Protein AF-A0A8S0FJM1-F1 (afdb_monomer_lite)

Secondary structure (DSSP, 8-state):
-B--TTSSHHHHHHHHTT-SSS-EEEEEEEE-TTS-EEEEEEEHHHHHTT---EEEETTTHHHHHHHHHHTTT-SS-EEEEETTTTTHHHHHHHHHHHHHH-TT-EEEE-B---HHHHHHHHHTT----BTTTS-HHHHHHHHHH-------------

Foldseek 3Di:
DAEDPPLCLVVLLVVVLPDPPAWEKEWEWDADPVRFIKTFIDGSVCVVVVHDTDIGGLVCVQVVVLVSCVVPVGLEYEYEYHACVVCVVSVVVSVVSNCVSRVNYHYHYYHYDDPVSVVVCVVVVHDDDYSVPDPSVRVCCCSVVVDDPPDPPPPDDD

pLDDT: mean 75.29, std 13.44, range [35.81, 89.94]

InterPro domains:
  IPR027417 P-loop containing nucleoside triphosphate hydrolase [SSF52540] (1-138)
  IPR049945 ORC1/DEAH AAA+ ATPase domain [PF13401] (3-114)
  IPR052026 ExeA/AAA ATPase DNA-binding & secretion [PTHR35894] (2-144)

Structure (mmCIF, N/CA/C/O backbone):
data_AF-A0A8S0FJM1-F1
#
_entry.id   AF-A0A8S0FJM1-F1
#
loop_
_atom_site.group_PDB
_atom_site.id
_atom_site.type_symbol
_atom_site.label_atom_id
_atom_site.label_alt_id
_atom_site.label_comp_id
_atom_site.label_asym_id
_atom_site.label_entity_id
_atom_site.label_seq_id
_atom_site.pdbx_PDB_ins_code
_atom_site.Cartn_x
_atom_site.Cartn_y
_atom_site.Cartn_z
_atom_site.occupancy
_atom_site.B_iso_or_equiv
_atom_site.auth_seq_id
_atom_site.auth_comp_id
_atom_site.auth_asym_id
_atom_site.auth_atom_id
_atom_site.pdbx_PDB_model_num
ATOM 1 N N . MET A 1 1 ? -4.870 8.922 0.012 1.00 74.75 1 MET A N 1
ATOM 2 C CA . MET A 1 1 ? -4.194 10.169 0.425 1.00 74.75 1 MET A CA 1
ATOM 3 C C . MET A 1 1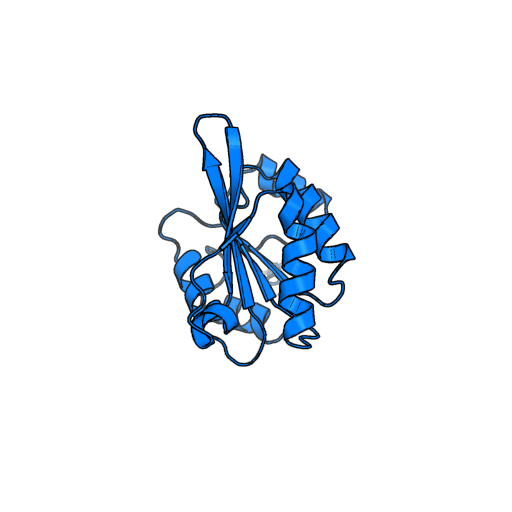 ? -3.324 10.720 -0.704 1.00 74.75 1 MET A C 1
ATOM 5 O O . MET A 1 1 ? -2.324 10.118 -1.090 1.00 74.75 1 MET A O 1
ATOM 9 N N . LEU A 1 2 ? -3.707 11.875 -1.242 1.00 77.75 2 LEU A N 1
ATOM 10 C CA . LEU A 1 2 ? -2.984 12.599 -2.287 1.00 77.75 2 LEU A CA 1
ATOM 11 C C . LEU A 1 2 ? -2.452 13.916 -1.737 1.00 77.75 2 LEU A C 1
ATOM 13 O O . LEU A 1 2 ? -3.097 14.552 -0.911 1.00 77.75 2 LEU A O 1
ATOM 17 N N . GLY A 1 3 ? -1.283 14.338 -2.201 1.00 74.00 3 GLY A N 1
ATOM 18 C CA . GLY A 1 3 ? -0.727 15.635 -1.830 1.00 74.00 3 GLY A CA 1
ATOM 19 C C . GLY A 1 3 ? 0.592 15.915 -2.528 1.00 74.00 3 GLY A C 1
ATOM 20 O O . GLY A 1 3 ? 1.272 14.993 -2.993 1.00 74.00 3 GLY A O 1
ATOM 21 N N . GLU A 1 4 ? 0.978 17.181 -2.573 1.00 74.38 4 GLU A N 1
ATOM 22 C CA . GLU A 1 4 ? 2.223 17.620 -3.206 1.00 74.38 4 GLU A CA 1
ATOM 23 C C . GLU A 1 4 ? 3.476 17.142 -2.455 1.00 74.38 4 GLU A C 1
ATOM 25 O O . GLU A 1 4 ? 3.411 16.595 -1.348 1.00 74.38 4 GLU A O 1
ATOM 30 N N . ALA A 1 5 ? 4.648 17.295 -3.073 1.00 68.00 5 ALA A N 1
ATOM 31 C CA . ALA A 1 5 ? 5.909 17.045 -2.383 1.00 68.00 5 ALA A CA 1
ATOM 32 C C . ALA A 1 5 ? 6.025 17.970 -1.157 1.00 68.00 5 ALA A C 1
ATOM 34 O O . ALA A 1 5 ? 5.638 19.129 -1.214 1.00 68.00 5 ALA A O 1
ATOM 35 N N . GLY A 1 6 ? 6.512 17.444 -0.030 1.00 66.94 6 GLY A N 1
ATOM 36 C CA . GLY A 1 6 ? 6.605 18.210 1.219 1.00 66.94 6 GLY A CA 1
ATOM 37 C C . GLY A 1 6 ? 5.304 18.323 2.025 1.00 66.94 6 GLY A C 1
ATOM 38 O O . GLY A 1 6 ? 5.336 18.841 3.133 1.00 66.94 6 GLY A O 1
ATOM 39 N N . SER A 1 7 ? 4.178 17.765 1.562 1.00 68.06 7 SER A N 1
ATOM 40 C CA . SER A 1 7 ? 2.878 17.889 2.251 1.00 68.06 7 SER A CA 1
ATOM 41 C C . SER A 1 7 ? 2.701 17.022 3.516 1.00 68.06 7 SER A C 1
ATOM 43 O O . SER A 1 7 ? 1.576 16.769 3.935 1.00 68.06 7 SER A O 1
ATOM 45 N N . GLY A 1 8 ? 3.778 16.471 4.083 1.00 72.31 8 GLY A N 1
ATOM 46 C CA . GLY A 1 8 ? 3.726 15.681 5.324 1.00 72.31 8 GLY A CA 1
ATOM 47 C C . GLY A 1 8 ? 3.191 14.242 5.220 1.00 72.31 8 GLY A C 1
ATOM 48 O O . GLY A 1 8 ? 3.224 13.530 6.216 1.00 72.31 8 GLY A O 1
ATOM 49 N N . LYS A 1 9 ? 2.774 13.753 4.039 1.00 78.94 9 LYS A N 1
ATOM 50 C CA . LYS A 1 9 ? 2.224 12.383 3.851 1.00 78.94 9 LYS A CA 1
ATOM 51 C C . LYS A 1 9 ? 3.105 11.266 4.426 1.00 78.94 9 LYS A C 1
ATOM 53 O O . LYS A 1 9 ? 2.623 10.418 5.165 1.00 78.94 9 LYS A O 1
ATOM 58 N N . THR A 1 10 ? 4.398 11.297 4.110 1.00 73.25 10 THR A N 1
ATOM 59 C CA . THR A 1 10 ? 5.373 10.313 4.606 1.00 73.25 10 THR A CA 1
ATOM 60 C C . THR A 1 10 ? 5.577 10.436 6.116 1.00 73.25 10 THR A C 1
ATOM 62 O O . THR A 1 10 ? 5.733 9.430 6.797 1.00 73.25 10 THR A O 1
ATOM 65 N N . ARG A 1 11 ? 5.514 11.656 6.671 1.00 78.19 11 ARG A N 1
ATOM 66 C CA . ARG A 1 11 ? 5.586 11.867 8.123 1.00 78.19 11 ARG A CA 1
ATOM 67 C C . ARG A 1 11 ? 4.390 11.223 8.824 1.00 78.19 11 ARG A C 1
ATOM 69 O O . ARG A 1 11 ? 4.592 10.539 9.819 1.00 78.19 11 ARG A O 1
ATOM 76 N N . LEU A 1 12 ? 3.178 11.376 8.286 1.00 78.19 12 LEU A N 1
ATOM 77 C CA . LEU A 1 12 ? 1.998 10.696 8.823 1.00 78.19 12 LEU A CA 1
ATOM 78 C C . LEU A 1 12 ? 2.142 9.170 8.741 1.00 78.19 12 LEU A C 1
ATOM 80 O O . LEU A 1 12 ? 1.888 8.494 9.732 1.00 78.19 12 LEU A O 1
ATOM 84 N N . ALA A 1 13 ? 2.596 8.628 7.606 1.00 77.00 13 ALA A N 1
ATOM 85 C CA . ALA A 1 13 ? 2.842 7.190 7.469 1.00 77.00 13 ALA A CA 1
ATOM 86 C C . ALA A 1 13 ? 3.826 6.676 8.532 1.00 77.00 13 ALA A C 1
ATOM 88 O O . ALA A 1 13 ? 3.552 5.690 9.207 1.00 77.00 13 ALA A O 1
ATOM 89 N N . GLN A 1 14 ? 4.920 7.406 8.767 1.00 78.81 14 GLN A N 1
ATOM 90 C CA . GLN A 1 14 ? 5.890 7.096 9.821 1.00 78.81 14 GLN A CA 1
ATOM 91 C C . GLN A 1 14 ? 5.304 7.188 11.235 1.00 78.81 14 GLN A C 1
ATOM 93 O O . GLN A 1 14 ? 5.737 6.450 12.117 1.00 78.81 14 GLN A O 1
ATOM 98 N N . GLN A 1 15 ? 4.361 8.099 11.486 1.00 78.62 15 GLN A N 1
ATOM 99 C CA . GLN A 1 15 ? 3.668 8.168 12.773 1.00 78.62 15 GLN A CA 1
ATOM 100 C C . GLN A 1 15 ? 2.724 6.979 12.962 1.00 78.62 15 GLN A C 1
ATOM 102 O O . GLN A 1 15 ? 2.721 6.386 14.037 1.00 78.62 15 GLN A O 1
ATOM 107 N N . LEU A 1 16 ? 1.968 6.611 11.924 1.00 80.62 16 LEU A N 1
ATOM 108 C CA . LEU A 1 16 ? 1.094 5.436 11.935 1.00 80.62 16 LEU A CA 1
ATOM 109 C C . LEU A 1 16 ? 1.901 4.145 12.115 1.00 80.62 16 LEU A C 1
ATOM 111 O O . LEU A 1 16 ? 1.478 3.280 12.863 1.00 80.62 16 LEU A O 1
ATOM 115 N N . GLN A 1 17 ? 3.095 4.049 11.524 1.00 77.44 17 GLN A N 1
ATOM 116 C CA . GLN A 1 17 ? 4.011 2.912 11.696 1.00 77.44 17 GLN A CA 1
ATOM 117 C C . GLN A 1 17 ? 4.502 2.732 13.145 1.00 77.44 17 GLN A C 1
ATOM 119 O O . GLN A 1 17 ? 4.984 1.665 13.506 1.00 77.44 17 GLN A O 1
ATOM 124 N N . LYS A 1 18 ? 4.431 3.780 13.973 1.00 77.00 18 LYS A N 1
ATOM 125 C CA . LYS A 1 18 ? 4.798 3.731 15.398 1.00 77.00 18 LYS A CA 1
ATOM 126 C C . LYS A 1 18 ? 3.600 3.470 16.309 1.00 77.00 18 LYS A C 1
ATOM 128 O O . LYS A 1 18 ? 3.778 3.406 17.526 1.00 77.00 18 LYS A O 1
ATOM 133 N N . ASP A 1 19 ? 2.399 3.388 15.747 1.00 70.62 19 ASP A N 1
ATOM 134 C CA . ASP A 1 19 ? 1.200 3.057 16.498 1.00 70.62 19 ASP A CA 1
ATOM 135 C C . ASP A 1 19 ? 1.246 1.582 16.913 1.00 70.62 19 ASP A C 1
ATOM 137 O O . ASP A 1 19 ? 1.422 0.704 16.078 1.00 70.62 19 ASP A O 1
ATOM 141 N N . LYS A 1 20 ? 1.107 1.318 18.214 1.00 70.19 20 LYS A N 1
ATOM 142 C CA . LYS A 1 20 ? 1.172 -0.035 18.784 1.00 70.19 20 LYS A CA 1
ATOM 143 C C . LYS A 1 20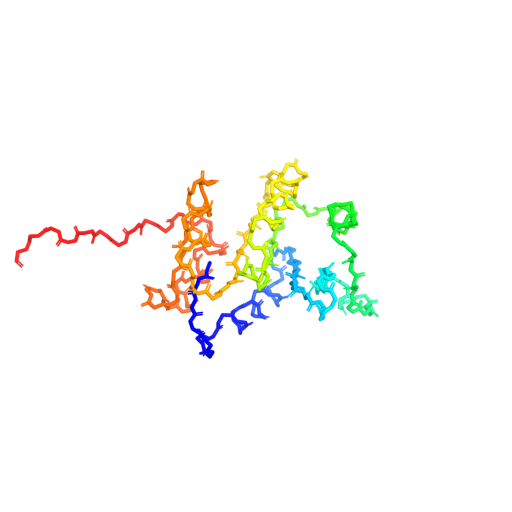 ? -0.192 -0.711 18.896 1.00 70.19 20 LYS A C 1
ATOM 145 O O . LYS A 1 20 ? -0.263 -1.870 19.294 1.00 70.19 20 LYS A O 1
ATOM 150 N N . HIS A 1 21 ? -1.280 0.002 18.609 1.00 73.00 21 HIS A N 1
ATOM 151 C CA . HIS A 1 21 ? -2.636 -0.518 18.793 1.00 73.00 21 HIS A CA 1
ATOM 152 C C . HIS A 1 21 ? -3.076 -1.464 17.679 1.00 73.00 21 HIS A C 1
ATOM 154 O O . HIS A 1 21 ? -4.028 -2.223 17.855 1.00 73.00 21 HIS A O 1
ATOM 160 N N . ARG A 1 22 ? -2.384 -1.442 16.540 1.00 78.56 22 ARG A N 1
ATOM 161 C CA . ARG A 1 22 ? -2.653 -2.325 15.412 1.00 78.56 22 ARG A CA 1
ATOM 162 C C . ARG A 1 22 ? -1.376 -2.621 14.652 1.00 78.56 22 ARG A C 1
ATOM 164 O O . ARG A 1 22 ? -0.438 -1.839 14.672 1.00 78.56 22 ARG A O 1
ATOM 171 N N . ARG A 1 23 ? -1.409 -3.722 13.916 1.00 84.31 23 ARG A N 1
ATOM 172 C CA . ARG A 1 23 ? -0.360 -4.117 12.984 1.00 84.31 23 ARG A CA 1
ATOM 173 C C . ARG A 1 23 ? -0.293 -3.138 11.814 1.00 84.31 23 ARG A C 1
ATOM 175 O O . ARG A 1 23 ? -1.319 -2.919 11.167 1.00 84.31 23 ARG A O 1
ATOM 182 N N . VAL A 1 24 ? 0.891 -2.619 11.502 1.00 87.62 24 VAL A N 1
ATOM 183 C CA . VAL A 1 24 ? 1.105 -1.721 10.360 1.00 87.62 24 VAL A CA 1
ATOM 184 C C . VAL A 1 24 ? 2.227 -2.228 9.457 1.00 87.62 24 VAL A C 1
ATOM 186 O O . VAL A 1 24 ? 3.383 -2.334 9.858 1.00 87.62 24 VAL A O 1
ATOM 189 N N . ILE A 1 25 ? 1.906 -2.486 8.190 1.00 88.88 25 ILE A N 1
ATOM 190 C CA . ILE A 1 25 ? 2.901 -2.828 7.166 1.00 88.88 25 ILE A CA 1
ATOM 191 C C . ILE A 1 25 ? 2.889 -1.734 6.102 1.00 88.88 25 ILE A C 1
ATOM 193 O O . ILE A 1 25 ? 1.858 -1.468 5.483 1.00 88.88 25 ILE A O 1
ATOM 197 N N . THR A 1 26 ? 4.044 -1.118 5.869 1.00 89.94 26 THR A N 1
ATOM 198 C CA . THR A 1 26 ? 4.240 -0.143 4.796 1.00 89.94 26 THR A CA 1
ATOM 199 C C . THR A 1 26 ? 4.916 -0.807 3.599 1.00 89.94 26 THR A C 1
ATOM 201 O O . THR A 1 26 ? 5.969 -1.428 3.725 1.00 89.94 26 THR A O 1
ATOM 204 N N . LEU A 1 27 ? 4.305 -0.654 2.425 1.00 89.81 27 LEU A N 1
ATOM 205 C CA . LEU A 1 27 ? 4.780 -1.115 1.127 1.00 89.81 27 LEU A CA 1
ATOM 206 C C . LEU A 1 27 ? 5.075 0.100 0.243 1.00 89.81 27 LEU A C 1
ATOM 208 O O . LEU A 1 27 ? 4.161 0.754 -0.263 1.00 89.81 27 LEU A O 1
ATOM 212 N N . SER A 1 28 ? 6.348 0.396 0.013 1.00 89.31 28 SER A N 1
ATOM 213 C CA . SER A 1 28 ? 6.770 1.517 -0.829 1.00 89.31 28 SER A CA 1
ATOM 214 C C . SER A 1 28 ? 7.180 1.012 -2.207 1.00 89.31 28 SER A C 1
ATOM 216 O O . SER A 1 28 ? 8.152 0.265 -2.353 1.00 89.31 28 SER A O 1
ATOM 218 N N . LEU A 1 29 ? 6.440 1.419 -3.246 1.00 87.94 29 LEU A N 1
ATOM 219 C CA . LEU A 1 29 ? 6.758 1.014 -4.614 1.00 87.94 29 LEU A CA 1
ATOM 220 C C . LEU A 1 29 ? 8.026 1.722 -5.098 1.00 87.94 29 LEU A C 1
ATOM 222 O O . LEU A 1 29 ? 8.107 2.956 -5.081 1.00 87.94 29 LEU A O 1
ATOM 226 N N . VAL A 1 30 ? 8.970 0.941 -5.619 1.00 86.38 30 VAL A N 1
ATOM 227 C CA . VAL A 1 30 ? 10.140 1.427 -6.355 1.00 86.38 30 VAL A CA 1
ATOM 228 C C . VAL A 1 30 ? 10.133 0.859 -7.769 1.00 86.38 30 VAL A C 1
ATOM 230 O O . VAL A 1 30 ? 9.778 -0.298 -7.992 1.00 86.38 30 VAL A O 1
ATOM 233 N N . VAL A 1 31 ? 10.512 1.685 -8.744 1.00 83.38 31 VAL A N 1
ATOM 234 C CA . VAL A 1 31 ? 10.596 1.295 -10.156 1.00 83.38 31 VAL A CA 1
ATOM 235 C C . VAL A 1 31 ? 11.995 1.623 -10.659 1.00 83.38 31 VAL A C 1
ATOM 237 O O . VAL A 1 31 ? 12.469 2.746 -10.502 1.00 83.38 31 VAL A O 1
ATOM 240 N N . SER A 1 32 ? 12.673 0.637 -11.240 1.00 81.12 32 SER A N 1
ATOM 241 C CA . SER A 1 32 ? 13.999 0.814 -11.818 1.00 81.12 32 SER A CA 1
ATOM 242 C C . SER A 1 32 ? 13.932 1.509 -13.178 1.00 81.12 32 SER A C 1
ATOM 244 O O . SER A 1 32 ? 12.899 1.522 -13.848 1.00 81.12 32 SER A O 1
ATOM 246 N N . TRP A 1 33 ? 15.078 2.010 -13.638 1.00 78.44 33 TRP A N 1
ATOM 247 C CA . TRP A 1 33 ? 15.247 2.570 -14.983 1.00 78.44 33 TRP A CA 1
ATOM 248 C C . TRP A 1 33 ? 14.917 1.576 -16.113 1.00 78.44 33 TRP A C 1
ATOM 250 O O . TRP A 1 33 ? 14.554 1.990 -17.207 1.00 78.44 33 TRP A O 1
ATOM 260 N N . GLN A 1 34 ? 14.983 0.267 -15.840 1.00 79.75 34 GLN A N 1
ATOM 261 C CA . GLN A 1 34 ? 14.590 -0.803 -16.770 1.00 79.75 34 GLN A CA 1
ATOM 262 C C . GLN A 1 34 ? 13.085 -1.127 -16.713 1.00 79.75 34 GLN A C 1
ATOM 264 O O . GLN A 1 34 ? 12.639 -2.101 -17.315 1.00 79.75 34 GLN A O 1
ATOM 269 N N . GLY A 1 35 ? 12.297 -0.375 -15.938 1.00 76.94 35 GLY A N 1
ATOM 270 C CA . GLY A 1 35 ? 10.858 -0.591 -15.775 1.00 76.94 35 GLY A CA 1
ATOM 271 C C . GLY A 1 35 ? 10.485 -1.762 -14.860 1.00 76.94 35 GLY A C 1
ATOM 272 O O . GLY A 1 35 ? 9.314 -2.146 -14.811 1.00 76.94 35 GLY A O 1
ATOM 273 N N . LYS A 1 36 ? 11.444 -2.339 -14.120 1.00 82.25 36 LYS A N 1
ATOM 274 C CA . LYS A 1 36 ? 11.158 -3.378 -13.117 1.00 82.25 36 LYS A CA 1
ATOM 275 C C . LYS A 1 36 ? 10.644 -2.728 -11.840 1.00 82.25 36 LYS A C 1
ATOM 277 O O . LYS A 1 36 ? 11.209 -1.734 -11.401 1.00 82.25 36 LYS A O 1
ATOM 282 N N . ALA A 1 37 ? 9.602 -3.298 -11.246 1.00 83.62 37 ALA A N 1
ATOM 283 C CA . ALA A 1 37 ? 8.989 -2.779 -10.031 1.00 83.62 37 ALA A CA 1
ATOM 284 C C . ALA A 1 37 ? 9.171 -3.758 -8.867 1.00 83.62 37 ALA A C 1
ATOM 286 O O . ALA A 1 37 ? 9.060 -4.969 -9.062 1.00 83.62 37 ALA A O 1
ATOM 287 N N . ALA A 1 38 ? 9.422 -3.224 -7.677 1.00 87.38 38 ALA A N 1
ATOM 288 C CA . ALA A 1 38 ? 9.533 -3.979 -6.436 1.00 87.38 38 ALA A CA 1
ATOM 289 C C . ALA A 1 38 ? 8.905 -3.193 -5.280 1.00 87.38 38 ALA A C 1
ATOM 291 O O . ALA A 1 38 ? 8.745 -1.972 -5.355 1.00 87.38 38 ALA A O 1
ATOM 292 N N . TRP A 1 39 ? 8.565 -3.909 -4.218 1.00 89.00 39 TRP A N 1
ATOM 293 C CA . TRP A 1 39 ? 8.059 -3.358 -2.972 1.00 89.00 39 TRP A CA 1
ATOM 294 C C . TRP A 1 39 ? 9.183 -3.337 -1.948 1.00 89.00 39 TRP A C 1
ATOM 296 O O . TRP A 1 39 ? 9.750 -4.382 -1.638 1.00 89.00 39 TRP A O 1
ATOM 306 N N . ILE A 1 40 ? 9.505 -2.155 -1.433 1.00 89.69 40 ILE A N 1
ATOM 307 C CA . ILE A 1 40 ? 10.289 -2.028 -0.205 1.00 89.69 40 ILE A CA 1
ATOM 308 C C . ILE A 1 40 ? 9.313 -2.103 0.958 1.00 89.69 40 ILE A C 1
ATOM 310 O O . ILE A 1 40 ? 8.278 -1.437 0.938 1.00 89.69 40 ILE A O 1
ATOM 314 N N . VAL A 1 41 ? 9.626 -2.941 1.935 1.00 88.81 41 VAL A N 1
ATOM 315 C CA . VAL A 1 41 ? 8.710 -3.306 3.008 1.00 88.81 41 VAL A CA 1
ATOM 316 C C . VAL A 1 41 ? 9.286 -2.878 4.335 1.00 88.81 41 VAL A C 1
ATOM 318 O O . VAL A 1 41 ? 10.368 -3.322 4.725 1.00 88.81 41 VAL A O 1
ATOM 321 N N . THR A 1 42 ? 8.501 -2.077 5.041 1.00 87.62 42 THR A N 1
ATOM 322 C CA . THR A 1 42 ? 8.719 -1.759 6.444 1.00 87.62 42 THR A CA 1
ATOM 323 C C . THR A 1 42 ? 7.598 -2.390 7.251 1.00 87.62 42 THR A C 1
ATOM 325 O O . THR A 1 42 ? 6.416 -2.134 7.028 1.00 87.62 42 THR A O 1
ATOM 328 N N . ASP A 1 43 ? 7.993 -3.245 8.178 1.00 85.00 43 ASP A N 1
ATOM 329 C CA . ASP A 1 43 ? 7.117 -4.063 9.000 1.00 85.00 43 ASP A CA 1
ATOM 330 C C . ASP A 1 43 ? 7.404 -3.701 10.470 1.00 85.00 43 ASP A C 1
ATOM 332 O O . ASP A 1 43 ? 8.553 -3.770 10.915 1.00 85.00 43 ASP A O 1
ATOM 336 N N . ASP A 1 44 ? 6.384 -3.251 11.209 1.00 78.06 44 ASP A N 1
ATOM 337 C CA . ASP A 1 44 ? 6.520 -2.769 12.595 1.00 78.06 44 ASP A CA 1
ATOM 338 C C . ASP A 1 44 ? 7.061 -3.849 13.548 1.00 78.06 44 ASP A C 1
ATOM 340 O O . ASP A 1 44 ? 7.947 -3.562 14.351 1.00 78.06 44 ASP A O 1
ATOM 344 N N . ASN A 1 45 ? 6.645 -5.108 13.398 1.00 73.19 45 ASN A N 1
ATOM 345 C CA . ASN A 1 45 ? 7.192 -6.228 14.177 1.00 73.19 45 ASN A CA 1
ATOM 346 C C . ASN A 1 45 ? 8.579 -6.672 13.703 1.00 73.19 45 ASN A C 1
ATOM 348 O O . ASN A 1 45 ? 9.362 -7.164 14.516 1.00 73.19 45 ASN A O 1
ATOM 352 N N . ALA A 1 46 ? 8.916 -6.528 12.418 1.00 65.56 46 ALA A N 1
ATOM 353 C CA . ALA A 1 46 ? 10.263 -6.846 11.942 1.00 65.56 46 ALA A CA 1
ATOM 354 C C . ALA A 1 46 ? 11.308 -5.954 12.628 1.00 65.56 46 ALA A C 1
ATOM 356 O O . ALA A 1 46 ? 12.368 -6.447 13.017 1.00 65.56 46 ALA A O 1
ATOM 357 N N . ALA A 1 47 ? 10.971 -4.681 12.865 1.00 60.69 47 ALA A N 1
ATOM 358 C CA . ALA A 1 47 ? 11.811 -3.759 13.621 1.00 60.69 47 ALA A CA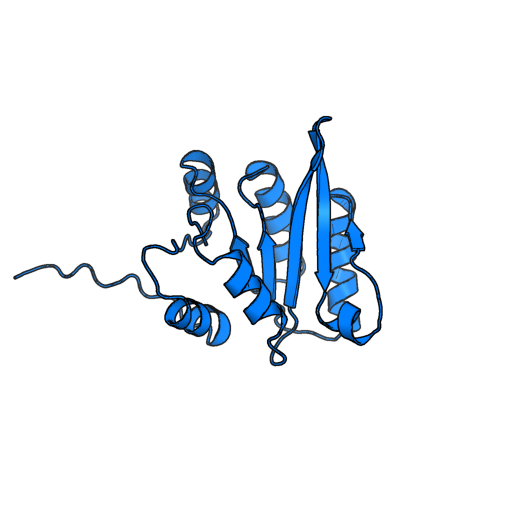 1
ATOM 359 C C . ALA A 1 47 ? 12.009 -4.204 15.084 1.00 60.69 47 ALA A C 1
ATOM 361 O O . ALA A 1 47 ? 13.123 -4.107 15.599 1.00 60.69 47 ALA A O 1
ATOM 362 N N . GLU A 1 48 ? 10.976 -4.748 15.740 1.00 62.34 48 GLU A N 1
ATOM 363 C CA . GLU A 1 48 ? 11.081 -5.291 17.107 1.00 62.34 48 GLU A CA 1
ATOM 364 C C . GLU A 1 48 ? 11.915 -6.582 17.174 1.00 62.34 48 GLU A C 1
ATOM 366 O O . GLU A 1 48 ? 12.585 -6.843 18.172 1.00 62.34 48 GLU A O 1
ATOM 371 N N . GLN A 1 49 ? 11.929 -7.372 16.098 1.00 59.88 49 GLN A N 1
ATOM 372 C CA . GLN A 1 49 ? 12.669 -8.637 16.001 1.00 59.88 49 GLN A CA 1
ATOM 373 C C . GLN A 1 49 ? 14.091 -8.480 15.432 1.00 59.88 49 GLN A C 1
ATOM 375 O O . GLN A 1 49 ? 14.787 -9.475 15.229 1.00 59.88 49 GLN A O 1
ATOM 380 N N . GLY A 1 50 ? 14.536 -7.252 15.143 1.00 58.81 50 GLY A N 1
ATOM 381 C CA . GLY A 1 50 ? 15.838 -6.993 14.518 1.00 58.81 50 GLY A CA 1
ATOM 382 C C . GLY A 1 50 ? 15.947 -7.483 13.065 1.00 58.81 50 GLY A C 1
ATOM 383 O O . GLY A 1 50 ? 17.055 -7.589 12.534 1.00 58.81 50 GLY A O 1
ATOM 384 N N . CYS A 1 51 ? 14.822 -7.781 12.409 1.00 62.06 51 CYS A N 1
ATOM 385 C CA . CYS A 1 51 ? 14.777 -8.063 10.978 1.00 62.06 51 CYS A CA 1
ATOM 386 C C . CYS A 1 51 ? 14.905 -6.756 10.185 1.00 62.06 51 CYS A C 1
ATOM 388 O O . CYS A 1 51 ? 14.237 -5.766 10.473 1.00 62.06 51 CYS A O 1
ATOM 390 N N . ARG A 1 52 ? 15.782 -6.754 9.174 1.00 59.66 52 ARG A N 1
ATOM 391 C CA . ARG A 1 52 ? 15.972 -5.607 8.273 1.00 59.66 52 ARG A CA 1
ATOM 392 C C . ARG A 1 52 ? 14.805 -5.459 7.295 1.00 59.66 52 ARG A C 1
ATOM 394 O O . ARG A 1 52 ? 14.112 -6.433 6.999 1.00 59.66 52 ARG A O 1
ATOM 401 N N . ASP A 1 53 ? 14.678 -4.247 6.751 1.00 66.75 53 ASP A N 1
ATOM 402 C CA . ASP A 1 53 ? 13.807 -3.928 5.619 1.00 66.75 53 ASP A CA 1
ATOM 403 C C . ASP A 1 53 ? 13.901 -5.012 4.540 1.00 66.75 53 ASP A C 1
ATOM 405 O O . ASP A 1 53 ? 14.993 -5.415 4.120 1.00 66.75 53 ASP A O 1
ATOM 409 N N . SER A 1 54 ? 12.742 -5.500 4.111 1.00 79.25 54 SER A N 1
ATOM 410 C CA . SER A 1 54 ? 12.636 -6.557 3.108 1.00 79.25 54 SER A CA 1
ATOM 411 C C . SER A 1 54 ? 12.276 -5.954 1.757 1.00 79.25 54 SER A C 1
ATOM 413 O O . SER A 1 54 ? 11.545 -4.970 1.678 1.00 79.25 54 SER A O 1
ATOM 415 N N . ALA A 1 55 ? 12.780 -6.544 0.677 1.00 87.12 55 ALA A N 1
ATOM 416 C CA . ALA A 1 55 ? 12.372 -6.190 -0.675 1.00 87.12 55 ALA A CA 1
ATOM 417 C C . ALA A 1 55 ? 11.649 -7.382 -1.296 1.00 87.12 55 ALA A C 1
ATOM 419 O O . ALA A 1 55 ? 12.204 -8.479 -1.343 1.00 87.12 55 ALA A O 1
ATOM 420 N N . TRP A 1 56 ? 10.425 -7.169 -1.769 1.00 89.06 56 TRP A N 1
ATOM 421 C CA . TRP A 1 56 ? 9.632 -8.190 -2.447 1.00 89.06 56 TRP A CA 1
ATOM 422 C C . TRP A 1 56 ? 9.452 -7.814 -3.906 1.00 89.06 56 TRP A C 1
ATOM 424 O O . TRP A 1 56 ? 9.186 -6.657 -4.253 1.00 89.06 56 TRP A O 1
ATOM 434 N N . THR A 1 57 ? 9.559 -8.795 -4.789 1.00 87.62 57 THR A N 1
ATOM 435 C CA . THR A 1 57 ? 9.070 -8.614 -6.151 1.00 87.62 57 THR A CA 1
ATOM 436 C C . THR A 1 57 ? 7.549 -8.451 -6.135 1.00 87.62 57 THR A C 1
ATOM 438 O O . THR A 1 57 ? 6.863 -8.765 -5.157 1.00 87.62 57 THR A O 1
ATOM 441 N N . ARG A 1 58 ? 6.985 -7.939 -7.231 1.00 84.44 58 ARG A N 1
ATOM 442 C CA . ARG A 1 58 ? 5.528 -7.782 -7.332 1.00 84.44 58 ARG A CA 1
ATOM 443 C C . ARG A 1 58 ? 4.774 -9.099 -7.196 1.00 84.44 58 ARG A C 1
ATOM 445 O O . ARG A 1 58 ? 3.733 -9.129 -6.549 1.00 84.44 58 ARG A O 1
ATOM 452 N N . ASP A 1 59 ? 5.311 -10.165 -7.775 1.00 84.06 59 ASP A N 1
ATOM 453 C CA . ASP A 1 59 ? 4.645 -11.466 -7.781 1.00 84.06 59 ASP A CA 1
ATOM 454 C C . ASP A 1 59 ? 4.663 -12.120 -6.391 1.00 84.06 59 ASP A C 1
ATOM 456 O O . ASP A 1 59 ? 3.750 -12.864 -6.040 1.00 84.06 59 ASP A O 1
ATOM 460 N N . GLU A 1 60 ? 5.645 -11.772 -5.556 1.00 86.25 60 GLU A N 1
ATOM 461 C CA . GLU A 1 60 ? 5.757 -12.255 -4.177 1.00 86.25 60 GLU A CA 1
ATOM 462 C C . GLU A 1 60 ? 4.853 -11.501 -3.195 1.00 86.25 60 GLU A C 1
ATOM 464 O O . GLU A 1 60 ? 4.503 -12.057 -2.154 1.00 86.25 60 GLU A O 1
ATOM 469 N N . MET A 1 61 ? 4.459 -10.260 -3.509 1.00 86.19 61 MET A N 1
ATOM 470 C CA . MET A 1 61 ? 3.825 -9.329 -2.563 1.00 86.19 61 MET A CA 1
ATOM 471 C C . MET A 1 61 ? 2.648 -9.943 -1.808 1.00 86.19 61 MET A C 1
ATOM 473 O O . MET A 1 61 ? 2.624 -9.906 -0.584 1.00 86.19 61 MET A O 1
ATOM 477 N N . ALA A 1 62 ? 1.702 -10.552 -2.518 1.00 82.25 62 ALA A N 1
ATOM 478 C CA . ALA A 1 62 ? 0.490 -11.084 -1.905 1.00 82.25 62 ALA A CA 1
ATOM 479 C C . ALA A 1 62 ? 0.773 -12.263 -0.956 1.00 82.25 62 ALA A C 1
ATOM 481 O O . ALA A 1 62 ? 0.239 -12.314 0.151 1.00 82.25 62 ALA A O 1
ATOM 482 N N . GLY A 1 63 ? 1.649 -13.187 -1.367 1.00 84.25 63 GLY A N 1
ATOM 483 C CA . GLY A 1 63 ? 2.027 -14.340 -0.548 1.00 84.25 63 GLY A CA 1
ATOM 484 C C . GLY A 1 63 ? 2.857 -13.940 0.672 1.00 84.25 63 GLY A C 1
ATOM 485 O O . GLY A 1 63 ? 2.606 -14.421 1.777 1.00 84.25 63 GLY A O 1
ATOM 486 N N . GLN A 1 64 ? 3.807 -13.020 0.491 1.00 87.31 64 GLN A N 1
ATOM 487 C CA . GLN A 1 64 ? 4.633 -12.501 1.582 1.00 87.31 64 GLN A CA 1
ATOM 488 C C . GLN A 1 64 ? 3.811 -11.689 2.581 1.00 87.31 64 GLN A C 1
ATOM 490 O O . GLN A 1 64 ? 3.995 -11.843 3.786 1.00 87.31 64 GLN A O 1
ATOM 495 N N . LEU A 1 65 ? 2.860 -10.887 2.096 1.00 85.88 65 LEU A N 1
ATOM 496 C CA . LEU A 1 65 ? 1.960 -10.115 2.943 1.00 85.88 65 LEU A CA 1
ATOM 497 C C . LEU A 1 65 ? 1.096 -11.033 3.814 1.00 85.88 65 LEU A C 1
ATOM 499 O O . LEU A 1 65 ? 1.047 -10.854 5.027 1.00 85.88 65 LEU A O 1
ATOM 503 N N . LEU A 1 66 ? 0.485 -12.065 3.224 1.00 83.25 66 LEU A N 1
ATOM 504 C CA . LEU A 1 66 ? -0.302 -13.051 3.967 1.00 83.25 66 LEU A CA 1
ATOM 505 C C . LEU A 1 66 ? 0.541 -13.754 5.042 1.00 83.25 66 LEU A C 1
ATOM 507 O O . LEU A 1 66 ? 0.132 -13.876 6.194 1.00 83.25 66 LEU A O 1
ATOM 511 N N . HIS A 1 67 ? 1.751 -14.176 4.681 1.00 83.94 67 HIS A N 1
ATOM 512 C CA . HIS A 1 67 ? 2.667 -14.830 5.607 1.00 83.94 67 HIS A CA 1
ATOM 513 C C . HIS A 1 67 ? 3.125 -13.901 6.749 1.00 83.94 67 HIS A C 1
ATOM 515 O O . HIS A 1 67 ? 3.201 -14.339 7.898 1.00 83.94 67 HIS A O 1
ATOM 521 N N . ALA A 1 68 ? 3.378 -12.619 6.468 1.00 81.81 68 ALA A N 1
ATOM 522 C CA . ALA A 1 68 ? 3.735 -11.622 7.478 1.00 81.81 68 ALA A CA 1
ATOM 523 C C . ALA A 1 68 ? 2.592 -11.335 8.468 1.00 81.81 68 ALA A C 1
ATOM 525 O O . ALA A 1 68 ? 2.854 -11.024 9.630 1.00 81.81 68 ALA A O 1
ATOM 526 N N . LEU A 1 69 ? 1.338 -11.452 8.023 1.00 80.62 69 LEU A N 1
ATOM 527 C CA . LEU A 1 69 ? 0.147 -11.230 8.846 1.00 80.62 69 LEU A CA 1
ATOM 528 C C . LEU A 1 69 ? -0.249 -12.461 9.669 1.00 80.62 69 LEU A C 1
ATOM 530 O O . LEU A 1 69 ? -0.590 -12.328 10.842 1.00 80.62 69 LEU A O 1
ATOM 534 N N . HIS A 1 70 ? -0.140 -13.667 9.104 1.00 78.44 70 HIS A N 1
ATOM 535 C CA . HIS A 1 70 ? -0.433 -14.911 9.826 1.00 78.44 70 HIS A CA 1
ATOM 536 C C . HIS A 1 70 ? 0.491 -15.152 11.022 1.00 78.44 70 HIS A C 1
ATOM 538 O O . HIS A 1 70 ? 0.071 -15.734 12.017 1.00 78.44 70 HIS A O 1
ATOM 544 N N . ARG A 1 71 ? 1.748 -14.699 10.959 1.00 70.25 71 ARG A N 1
ATOM 545 C CA . ARG A 1 71 ? 2.712 -14.861 12.062 1.00 70.25 71 ARG A CA 1
ATOM 546 C C . ARG A 1 71 ? 2.304 -14.152 13.351 1.00 70.25 71 ARG A C 1
ATOM 548 O O . ARG A 1 71 ? 2.854 -14.469 14.401 1.00 70.25 71 ARG A O 1
ATOM 555 N N . THR A 1 72 ? 1.414 -13.170 13.270 1.00 68.12 72 THR A N 1
ATOM 556 C CA . THR A 1 72 ? 1.151 -12.229 14.364 1.00 68.12 72 THR A CA 1
ATOM 557 C C . THR A 1 72 ? -0.315 -12.220 14.800 1.00 68.12 72 THR A C 1
ATOM 559 O O . THR A 1 72 ? -0.677 -11.406 15.643 1.00 68.12 72 THR A O 1
ATOM 562 N N . ASP A 1 73 ? -1.138 -13.119 14.240 1.00 68.56 73 ASP A N 1
ATOM 563 C CA . ASP A 1 73 ? -2.584 -13.263 14.495 1.00 68.56 73 ASP A CA 1
ATOM 564 C C . ASP A 1 73 ? -3.354 -11.924 14.435 1.00 68.56 73 ASP A C 1
ATOM 566 O O . ASP A 1 73 ? -4.274 -11.646 15.208 1.00 68.56 73 ASP A O 1
ATOM 570 N N . SER A 1 74 ? -2.938 -11.037 13.521 1.00 70.62 74 SER A N 1
ATOM 571 C CA . SER A 1 74 ? -3.541 -9.713 13.382 1.00 70.62 74 SER A CA 1
ATOM 572 C C . SER A 1 74 ? -4.835 -9.777 12.577 1.00 70.62 74 SER A C 1
ATOM 574 O O . SER A 1 74 ? -4.825 -10.119 11.396 1.00 70.62 74 SER A O 1
ATOM 576 N N . ARG A 1 75 ? -5.950 -9.399 13.210 1.00 70.19 75 ARG A N 1
ATOM 577 C CA . ARG A 1 75 ? -7.293 -9.481 12.610 1.00 70.19 75 ARG A CA 1
ATOM 578 C C . ARG A 1 75 ? -7.693 -8.280 11.751 1.00 70.19 75 ARG A C 1
ATOM 580 O O . ARG A 1 75 ? -8.600 -8.407 10.948 1.00 70.19 75 ARG A O 1
ATOM 587 N N . CYS A 1 76 ? -7.050 -7.126 11.925 1.00 82.69 76 CYS A N 1
ATOM 588 C CA . CYS A 1 76 ? -7.379 -5.893 11.198 1.00 82.69 76 CYS A CA 1
ATOM 589 C C . CYS A 1 76 ? -6.107 -5.046 10.999 1.00 82.69 76 CYS A C 1
ATOM 591 O O . CYS A 1 76 ? -5.897 -4.048 11.696 1.00 82.69 76 CYS A O 1
ATOM 593 N N . PRO A 1 77 ? -5.176 -5.489 10.134 1.00 87.12 77 PRO A N 1
ATOM 594 C CA . PRO A 1 77 ? -3.941 -4.755 9.888 1.00 87.12 77 PRO A CA 1
ATOM 595 C C . PRO A 1 77 ? -4.199 -3.498 9.051 1.00 87.12 77 PRO A C 1
ATOM 597 O O . PRO A 1 77 ? -5.074 -3.480 8.184 1.00 87.12 77 PRO A O 1
ATOM 600 N N . LEU A 1 78 ? -3.378 -2.469 9.254 1.00 88.00 78 LEU A N 1
ATOM 601 C CA . LEU A 1 78 ? -3.265 -1.346 8.331 1.00 88.00 78 LEU A CA 1
ATOM 602 C C . LEU A 1 78 ? -2.127 -1.601 7.343 1.00 88.00 78 LEU A C 1
ATOM 604 O O . LEU A 1 78 ? -0.965 -1.726 7.729 1.00 88.00 78 LEU A O 1
ATOM 608 N N . ILE A 1 79 ? -2.450 -1.589 6.057 1.00 89.31 79 ILE A N 1
ATOM 609 C CA . ILE A 1 79 ? -1.486 -1.664 4.965 1.00 89.31 79 ILE A CA 1
ATOM 610 C C . ILE A 1 79 ? -1.340 -0.278 4.339 1.00 89.31 79 ILE A C 1
ATOM 612 O O . ILE A 1 79 ? -2.268 0.243 3.716 1.00 89.31 79 ILE A O 1
ATOM 616 N N . ILE A 1 80 ? -0.167 0.335 4.486 1.00 89.56 80 ILE A N 1
ATOM 617 C CA . ILE A 1 80 ? 0.153 1.616 3.849 1.00 89.56 80 ILE A CA 1
ATOM 618 C C . ILE A 1 80 ? 0.855 1.333 2.522 1.00 89.56 80 ILE A C 1
ATOM 620 O O . ILE A 1 80 ? 1.862 0.638 2.489 1.00 89.56 80 ILE A O 1
ATOM 624 N N . ILE A 1 81 ? 0.354 1.887 1.421 1.00 88.69 81 ILE A N 1
ATOM 625 C CA . ILE A 1 81 ? 0.952 1.747 0.089 1.00 88.69 81 ILE A CA 1
ATOM 626 C C . ILE A 1 81 ? 1.493 3.101 -0.348 1.00 88.69 81 ILE A C 1
ATOM 628 O O . ILE A 1 81 ? 0.732 3.986 -0.741 1.00 88.69 81 ILE A O 1
ATOM 632 N N . GLU A 1 82 ? 2.809 3.272 -0.319 1.00 88.50 82 GLU A N 1
ATOM 633 C CA . GLU A 1 82 ? 3.456 4.496 -0.780 1.00 88.50 82 GLU A CA 1
ATOM 634 C C . GLU A 1 82 ? 3.785 4.459 -2.274 1.00 88.50 82 GLU A C 1
ATOM 636 O O . GLU A 1 82 ? 3.962 3.412 -2.900 1.00 88.50 82 GLU A O 1
ATOM 641 N N . ASN A 1 83 ? 3.907 5.654 -2.855 1.00 87.56 83 ASN A N 1
ATOM 642 C CA . ASN A 1 83 ? 4.207 5.864 -4.269 1.00 87.56 83 ASN A CA 1
ATOM 643 C C . ASN A 1 83 ? 3.179 5.237 -5.225 1.00 87.56 83 ASN A C 1
ATOM 645 O O . ASN A 1 83 ? 3.504 4.895 -6.364 1.00 87.56 83 ASN A O 1
ATOM 649 N N . ALA A 1 84 ? 1.906 5.208 -4.816 1.00 82.56 84 ALA A N 1
ATOM 650 C CA . ALA A 1 84 ? 0.806 4.599 -5.570 1.00 82.56 84 ALA A CA 1
ATOM 651 C C . ALA A 1 84 ? 0.592 5.181 -6.993 1.00 82.56 84 ALA A C 1
ATOM 653 O O . ALA A 1 84 ? -0.067 4.593 -7.847 1.00 82.56 84 ALA A O 1
ATOM 654 N N . HIS A 1 85 ? 1.172 6.347 -7.274 1.00 83.06 85 HIS A N 1
ATOM 655 C CA . HIS A 1 85 ? 1.103 7.024 -8.567 1.00 83.06 85 HIS A CA 1
ATOM 656 C C . HIS A 1 85 ? 2.079 6.455 -9.614 1.00 83.06 85 HIS A C 1
ATOM 658 O O . HIS A 1 85 ? 1.784 6.520 -10.807 1.00 83.06 85 HIS A O 1
ATOM 664 N N . LEU A 1 86 ? 3.209 5.859 -9.201 1.00 80.00 86 LEU A N 1
ATOM 665 C CA . LEU A 1 86 ? 4.278 5.429 -10.117 1.00 80.00 86 LEU A CA 1
ATOM 666 C C . LEU A 1 86 ? 3.853 4.286 -11.052 1.00 80.00 86 LEU A C 1
ATOM 668 O O . LEU A 1 86 ? 4.422 4.133 -12.130 1.00 80.00 86 LEU A O 1
ATOM 672 N N . ASN A 1 87 ? 2.857 3.482 -10.660 1.00 79.19 87 ASN A N 1
ATOM 673 C CA . ASN A 1 87 ? 2.346 2.384 -11.484 1.00 79.19 87 ASN A CA 1
ATOM 674 C C . ASN A 1 87 ? 0.882 2.016 -11.168 1.00 79.19 87 ASN A C 1
ATOM 676 O O . ASN A 1 87 ? 0.545 0.847 -10.998 1.00 79.19 87 ASN A O 1
ATOM 680 N N . HIS A 1 88 ? 0.004 3.020 -11.067 1.00 73.62 88 HIS A N 1
ATOM 681 C CA . HIS A 1 88 ? -1.362 2.884 -10.528 1.00 73.62 88 HIS A CA 1
ATOM 682 C C . HIS A 1 88 ? -2.190 1.713 -11.076 1.00 73.62 88 HIS A C 1
ATOM 684 O O . HIS A 1 88 ? -2.856 1.042 -10.300 1.00 73.62 88 HIS A O 1
ATOM 690 N N . ARG A 1 89 ? -2.133 1.420 -12.384 1.00 79.62 89 ARG A N 1
ATOM 691 C CA . ARG A 1 89 ? -2.875 0.282 -12.964 1.00 79.62 89 ARG A CA 1
ATOM 692 C C . ARG A 1 89 ? -2.443 -1.049 -12.369 1.00 79.62 89 ARG A C 1
ATOM 694 O O . ARG A 1 89 ? -3.271 -1.854 -11.985 1.00 79.62 89 ARG A O 1
ATOM 701 N N . ARG A 1 90 ? -1.135 -1.246 -12.262 1.00 78.50 90 ARG A N 1
ATOM 702 C CA . ARG A 1 90 ? -0.552 -2.464 -11.707 1.00 78.50 90 ARG A CA 1
ATOM 703 C C . ARG A 1 90 ? -0.726 -2.544 -10.193 1.00 78.50 90 ARG A C 1
ATOM 705 O O . ARG A 1 90 ? -0.836 -3.641 -9.664 1.00 78.50 90 ARG A O 1
ATOM 712 N N . ILE A 1 91 ? -0.737 -1.406 -9.505 1.00 80.12 91 ILE A N 1
ATOM 713 C CA . ILE A 1 91 ? -0.988 -1.344 -8.059 1.00 80.12 91 ILE A CA 1
ATOM 714 C C . ILE A 1 91 ? -2.443 -1.682 -7.747 1.00 80.12 91 ILE A C 1
ATOM 716 O O . ILE A 1 91 ? -2.698 -2.318 -6.737 1.00 80.12 91 ILE A O 1
ATOM 720 N N . LEU A 1 92 ? -3.384 -1.296 -8.611 1.00 81.19 92 LEU A N 1
ATOM 721 C CA . LEU A 1 92 ? -4.786 -1.686 -8.476 1.00 81.19 92 LEU A CA 1
ATOM 722 C C . LEU A 1 92 ? -4.960 -3.206 -8.489 1.00 81.19 92 LEU A C 1
ATOM 724 O O . LEU A 1 92 ? -5.647 -3.730 -7.618 1.00 81.19 92 LEU A O 1
ATOM 728 N N . ASP A 1 93 ? -4.294 -3.903 -9.411 1.00 83.25 93 ASP A N 1
ATOM 729 C CA . ASP A 1 93 ? -4.339 -5.370 -9.473 1.00 83.25 93 ASP A CA 1
ATOM 730 C C . ASP A 1 93 ? -3.750 -6.010 -8.198 1.00 83.25 93 ASP A C 1
ATOM 732 O O . ASP A 1 93 ? -4.329 -6.937 -7.630 1.00 83.25 93 ASP A O 1
ATOM 736 N N . ASP A 1 94 ? -2.613 -5.491 -7.713 1.00 81.12 94 ASP A N 1
ATOM 737 C CA . ASP A 1 94 ? -1.982 -5.969 -6.472 1.00 81.12 94 ASP A CA 1
ATOM 738 C C . ASP A 1 94 ? -2.867 -5.699 -5.249 1.00 81.12 94 ASP A C 1
ATOM 740 O O . ASP A 1 94 ? -2.992 -6.549 -4.369 1.00 81.12 94 ASP A O 1
ATOM 744 N N . LEU A 1 95 ? -3.507 -4.529 -5.207 1.00 80.56 95 LEU A N 1
ATOM 745 C CA . LEU A 1 95 ? -4.398 -4.120 -4.131 1.00 80.56 95 LEU A CA 1
ATOM 746 C C . LEU A 1 95 ? -5.648 -4.997 -4.090 1.00 80.56 95 LEU A C 1
ATOM 748 O O . LEU A 1 95 ? -6.007 -5.469 -3.020 1.00 80.56 95 LEU A O 1
ATOM 752 N N . GLN A 1 96 ? -6.286 -5.261 -5.232 1.00 82.75 96 GLN A N 1
ATOM 753 C CA . GLN A 1 96 ? -7.437 -6.165 -5.295 1.00 82.75 96 GLN A CA 1
ATOM 754 C C . GLN A 1 96 ? -7.076 -7.561 -4.783 1.00 82.75 96 GLN A C 1
ATOM 756 O O . GLN A 1 96 ? -7.830 -8.156 -4.013 1.00 82.75 96 GLN A O 1
ATOM 761 N N . ARG A 1 97 ? -5.892 -8.067 -5.154 1.00 82.94 97 ARG A N 1
ATOM 762 C CA . ARG A 1 97 ? -5.389 -9.342 -4.640 1.00 82.94 97 ARG A CA 1
ATOM 763 C C . ARG A 1 97 ? -5.175 -9.287 -3.126 1.00 82.94 97 ARG A C 1
ATOM 765 O O . ARG A 1 97 ? -5.631 -10.190 -2.433 1.00 82.94 97 ARG A O 1
ATOM 772 N N . ALA A 1 98 ? -4.541 -8.237 -2.608 1.00 81.75 98 ALA A N 1
ATOM 773 C CA . ALA A 1 98 ? -4.309 -8.070 -1.174 1.00 81.75 98 ALA A CA 1
ATOM 774 C C . ALA A 1 98 ? -5.618 -7.943 -0.373 1.00 81.75 98 ALA A C 1
ATOM 776 O O . ALA A 1 98 ? -5.761 -8.615 0.643 1.00 81.75 98 ALA A O 1
ATOM 777 N N . ILE A 1 99 ? -6.593 -7.167 -0.859 1.00 83.06 99 ILE A N 1
ATOM 778 C CA . ILE A 1 99 ? -7.930 -7.039 -0.257 1.00 83.06 99 ILE A CA 1
ATOM 779 C C . ILE A 1 99 ? -8.628 -8.401 -0.205 1.00 83.06 99 ILE A C 1
ATOM 781 O O . ILE A 1 99 ? -9.208 -8.750 0.816 1.00 83.06 99 ILE A O 1
ATOM 785 N N . SER A 1 100 ? -8.533 -9.211 -1.267 1.00 83.38 100 SER A N 1
ATOM 786 C CA . SER A 1 100 ? -9.141 -10.552 -1.268 1.00 83.38 100 SER A CA 1
ATOM 787 C C . SER A 1 100 ? -8.540 -11.494 -0.219 1.00 83.38 100 SER A C 1
ATOM 789 O O . SER A 1 100 ? -9.223 -12.392 0.265 1.00 83.38 100 SER A O 1
ATOM 791 N N . LEU A 1 101 ? -7.264 -11.294 0.124 1.00 80.94 101 LEU A N 1
ATOM 792 C CA . LEU A 1 101 ? -6.543 -12.110 1.100 1.00 80.94 101 LEU A CA 1
ATOM 793 C C . LEU A 1 101 ? -6.740 -11.618 2.535 1.00 80.94 101 LEU A C 1
ATOM 795 O O . LEU A 1 101 ? -6.569 -12.394 3.470 1.00 80.94 101 LEU A O 1
ATOM 799 N N . ILE A 1 102 ? -7.051 -10.334 2.706 1.00 83.00 102 ILE A N 1
ATOM 800 C CA . ILE A 1 102 ? -7.139 -9.659 4.001 1.00 83.00 102 ILE A CA 1
ATOM 801 C C . ILE A 1 102 ? -8.411 -8.794 3.989 1.00 83.00 102 ILE A C 1
ATOM 803 O O . ILE A 1 102 ? -8.321 -7.566 3.922 1.00 83.00 102 ILE A O 1
ATOM 807 N N . PRO A 1 103 ? -9.603 -9.417 3.998 1.00 78.62 103 PRO A N 1
ATOM 808 C CA . PRO A 1 103 ? -10.868 -8.704 3.809 1.00 78.62 103 PRO A CA 1
ATOM 809 C C . PRO A 1 103 ? -11.148 -7.679 4.915 1.00 78.62 103 PRO A C 1
ATOM 811 O O . PRO A 1 103 ? -11.750 -6.644 4.647 1.00 78.62 103 PRO A O 1
ATOM 814 N N . ASP A 1 104 ? -10.653 -7.935 6.126 1.00 83.31 104 ASP A N 1
ATOM 815 C CA . ASP A 1 104 ? -10.780 -7.039 7.280 1.00 83.31 104 ASP A CA 1
ATOM 816 C C . ASP A 1 104 ? -9.620 -6.027 7.378 1.00 83.31 104 ASP A C 1
ATOM 818 O O . ASP A 1 104 ? -9.533 -5.251 8.327 1.00 83.31 104 ASP A O 1
ATOM 822 N N . GLY A 1 105 ? -8.689 -6.042 6.419 1.00 83.38 105 GLY A N 1
ATOM 823 C CA . GLY A 1 105 ? -7.543 -5.142 6.384 1.00 83.38 105 GLY A CA 1
ATOM 824 C C . GLY A 1 105 ? -7.930 -3.735 5.940 1.00 83.38 105 GLY A C 1
ATOM 825 O O . GLY A 1 105 ? -8.694 -3.543 4.995 1.00 83.38 105 GLY A O 1
ATOM 826 N N . GLN A 1 106 ? -7.341 -2.728 6.580 1.00 86.69 106 GLN A N 1
ATOM 827 C CA . GLN A 1 106 ? -7.452 -1.341 6.140 1.00 86.69 106 GLN A CA 1
ATOM 828 C C . GLN A 1 106 ? -6.301 -0.994 5.200 1.00 86.69 106 GLN A C 1
ATOM 830 O O . GLN A 1 106 ? -5.147 -1.314 5.476 1.00 86.69 106 GLN A O 1
ATOM 835 N N . PHE A 1 107 ? -6.589 -0.289 4.107 1.00 87.06 107 PHE A N 1
ATOM 836 C CA . PHE A 1 107 ? -5.587 0.077 3.105 1.00 87.06 107 PHE A CA 1
ATOM 837 C C . PHE A 1 107 ? -5.497 1.596 2.956 1.00 87.06 107 PHE A C 1
ATOM 839 O O . PHE A 1 107 ? -6.479 2.262 2.635 1.00 87.06 107 PHE A O 1
ATOM 846 N N . LEU A 1 108 ? -4.297 2.150 3.130 1.00 87.88 108 LEU A N 1
ATOM 847 C CA . LEU A 1 108 ? -4.014 3.570 2.941 1.00 87.88 108 LEU A CA 1
ATOM 848 C C . LEU A 1 108 ? -3.077 3.768 1.751 1.00 87.88 108 LEU A C 1
ATOM 850 O O . LEU A 1 108 ? -1.875 3.542 1.846 1.00 87.88 108 LEU A O 1
ATOM 854 N N . LEU A 1 109 ? -3.609 4.261 0.634 1.00 87.19 109 LEU A N 1
ATOM 855 C CA . LEU A 1 109 ? -2.794 4.599 -0.531 1.00 87.19 109 LEU A CA 1
ATOM 856 C C . LEU A 1 109 ? -2.244 6.021 -0.411 1.00 87.19 109 LEU A C 1
ATOM 858 O O . LEU A 1 109 ? -3.005 6.976 -0.243 1.00 87.19 109 LEU A O 1
ATOM 862 N N . ILE A 1 110 ? -0.935 6.180 -0.571 1.00 87.50 110 ILE A N 1
ATOM 863 C CA . ILE A 1 110 ? -0.224 7.456 -0.544 1.00 87.50 110 ILE A CA 1
ATOM 864 C C . ILE A 1 110 ? 0.419 7.706 -1.908 1.00 87.50 110 ILE A C 1
ATOM 866 O O . ILE A 1 110 ? 1.222 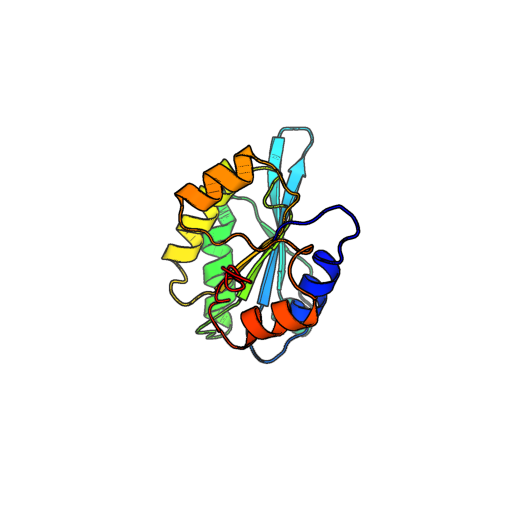6.920 -2.416 1.00 87.50 110 ILE A O 1
ATOM 870 N N . GLY A 1 111 ? 0.091 8.843 -2.517 1.00 85.06 111 GLY A N 1
ATOM 871 C CA . GLY A 1 111 ? 0.612 9.200 -3.832 1.00 85.06 111 GLY A CA 1
ATOM 872 C C . GLY A 1 111 ? 0.619 10.696 -4.109 1.00 85.06 111 GLY A C 1
ATOM 873 O O . GLY A 1 111 ? 0.146 11.512 -3.314 1.00 85.06 111 GLY A O 1
ATOM 874 N N . ARG A 1 112 ? 1.190 11.052 -5.261 1.00 83.25 112 ARG A N 1
ATOM 875 C CA . ARG A 1 112 ? 1.052 12.392 -5.829 1.00 83.25 112 ARG A CA 1
ATOM 876 C C . ARG A 1 112 ? -0.292 12.503 -6.552 1.00 83.25 112 ARG A C 1
ATOM 878 O O . ARG A 1 112 ? -0.749 11.493 -7.090 1.00 83.25 112 ARG A O 1
ATOM 885 N N . PRO A 1 113 ? -0.909 13.695 -6.565 1.00 77.44 113 PRO A N 1
ATOM 886 C CA . PRO A 1 113 ? -2.104 13.932 -7.362 1.00 77.44 113 PRO A CA 1
ATOM 887 C C . PRO A 1 113 ? -1.799 13.699 -8.845 1.00 77.44 113 PRO A C 1
ATOM 889 O O . PRO A 1 113 ? -0.794 14.178 -9.368 1.00 77.44 113 PRO A O 1
ATOM 892 N N . ASP A 1 114 ? -2.665 12.940 -9.506 1.00 85.06 114 ASP A N 1
ATOM 893 C CA . ASP A 1 114 ? -2.616 12.667 -10.939 1.00 85.06 114 ASP A CA 1
ATOM 894 C C . ASP A 1 114 ? -4.036 12.326 -11.400 1.00 85.06 114 ASP A C 1
ATOM 896 O O . ASP A 1 114 ? -4.675 11.407 -10.887 1.00 85.06 114 ASP A O 1
ATOM 900 N N . ARG A 1 115 ? -4.545 13.065 -12.391 1.00 83.75 115 ARG A N 1
ATOM 901 C CA . ARG A 1 115 ? -5.947 12.952 -12.827 1.00 83.75 115 ARG A CA 1
ATOM 902 C C . ARG A 1 115 ? -6.310 11.557 -13.335 1.00 83.75 115 ARG A C 1
ATOM 904 O O . ARG A 1 115 ? -7.456 11.129 -13.192 1.00 83.75 115 ARG A O 1
ATOM 911 N N . LYS A 1 116 ? -5.369 10.853 -13.969 1.00 85.88 116 LYS A N 1
ATOM 912 C CA . LYS A 1 116 ? -5.593 9.502 -14.490 1.00 85.88 116 LYS A CA 1
ATOM 913 C C . LYS A 1 116 ? -5.633 8.500 -13.341 1.00 85.88 116 LYS A C 1
ATOM 915 O O . LYS A 1 116 ? -6.549 7.684 -13.301 1.00 85.88 116 LYS A O 1
ATOM 920 N N . VAL A 1 117 ? -4.690 8.613 -12.409 1.00 82.31 117 VAL A N 1
ATOM 921 C CA . VAL A 1 117 ? -4.622 7.808 -11.184 1.00 82.31 117 VAL A CA 1
ATOM 922 C C . VAL A 1 117 ? -5.902 7.973 -10.364 1.00 82.31 117 VAL A C 1
ATOM 924 O O . VAL A 1 117 ? -6.550 6.988 -10.027 1.00 82.31 117 VAL A O 1
ATOM 927 N N . GLU A 1 118 ? -6.314 9.215 -10.111 1.00 84.44 118 GLU A N 1
ATOM 928 C CA . GLU A 1 118 ? -7.528 9.546 -9.361 1.00 84.44 118 GLU A CA 1
ATOM 929 C C . GLU A 1 118 ? -8.778 8.930 -9.985 1.00 84.44 118 GLU A C 1
ATOM 931 O O . GLU A 1 118 ? -9.587 8.304 -9.304 1.00 84.44 118 GLU A O 1
ATOM 936 N N . ARG A 1 119 ? -8.939 9.089 -11.300 1.00 86.00 119 ARG A N 1
ATOM 937 C CA . ARG A 1 119 ? -10.076 8.522 -12.024 1.00 86.00 119 ARG A CA 1
ATOM 938 C C . ARG A 1 119 ? -10.092 6.998 -11.936 1.00 86.00 119 ARG A C 1
ATOM 940 O O . ARG A 1 119 ? -11.154 6.420 -11.725 1.00 86.00 119 ARG A O 1
ATOM 947 N N . ASP A 1 120 ? -8.947 6.355 -12.143 1.00 85.12 120 ASP A N 1
ATOM 948 C CA . ASP A 1 120 ? -8.856 4.897 -12.162 1.00 85.12 120 ASP A CA 1
ATOM 949 C C . ASP A 1 120 ? -9.084 4.317 -10.746 1.00 85.12 120 ASP A C 1
ATOM 951 O O . ASP A 1 120 ? -9.780 3.314 -10.623 1.00 85.12 120 ASP A O 1
ATOM 955 N N . PHE A 1 121 ? -8.634 4.991 -9.679 1.00 83.06 121 PHE A N 1
ATOM 956 C CA . PHE A 1 121 ? -8.958 4.621 -8.293 1.00 83.06 121 PHE A CA 1
ATOM 957 C C . PHE A 1 121 ? -10.441 4.816 -7.946 1.00 83.06 121 PHE A C 1
ATOM 959 O O . PHE A 1 121 ? -11.059 3.905 -7.399 1.00 83.06 121 PHE A O 1
ATOM 966 N N . LYS A 1 122 ? -11.058 5.943 -8.334 1.00 84.44 122 LYS A N 1
ATOM 967 C CA . LYS A 1 122 ? -12.501 6.172 -8.116 1.00 84.44 122 LYS A CA 1
ATOM 968 C C . LYS A 1 122 ? -13.368 5.107 -8.786 1.00 84.44 122 LYS A C 1
ATOM 970 O O . LYS A 1 122 ? -14.361 4.678 -8.214 1.00 84.44 122 LYS A O 1
ATOM 975 N N . LYS A 1 123 ? -12.986 4.649 -9.985 1.00 85.75 123 LYS A N 1
ATOM 976 C CA . LYS A 1 123 ? -13.684 3.556 -10.689 1.00 85.75 123 LYS A CA 1
ATOM 977 C C . LYS A 1 123 ? -13.672 2.234 -9.923 1.00 85.75 123 LYS A C 1
ATOM 979 O O . LYS A 1 123 ? -14.547 1.412 -10.153 1.00 85.75 123 LYS A O 1
ATOM 984 N N . GLN A 1 124 ? -12.689 2.038 -9.051 1.00 78.88 124 GLN A N 1
ATOM 985 C CA . GLN A 1 124 ? -12.560 0.856 -8.202 1.00 78.88 124 GLN A CA 1
ATOM 986 C C . GLN A 1 124 ? -13.214 1.053 -6.826 1.00 78.88 124 GLN A C 1
ATOM 988 O O . GLN A 1 124 ? -13.019 0.231 -5.941 1.00 78.88 124 GLN A O 1
ATOM 993 N N . GLY A 1 125 ? -13.962 2.147 -6.626 1.00 79.88 125 GLY A N 1
ATOM 994 C CA . GLY A 1 125 ? -14.611 2.456 -5.350 1.00 79.88 125 GLY A CA 1
ATOM 995 C C . GLY A 1 125 ? -13.648 2.909 -4.249 1.00 79.88 125 GLY A C 1
ATOM 996 O O . GLY A 1 125 ? -14.035 2.939 -3.088 1.00 79.88 125 GLY A O 1
ATOM 997 N N . ILE A 1 126 ? -12.403 3.260 -4.588 1.00 79.81 126 ILE A N 1
ATOM 998 C CA . ILE A 1 126 ? -11.409 3.704 -3.604 1.00 79.81 126 ILE A CA 1
ATOM 999 C C . ILE A 1 126 ? -11.660 5.170 -3.255 1.00 79.81 126 ILE A C 1
ATOM 1001 O O . ILE A 1 126 ? -11.658 6.043 -4.132 1.00 79.81 126 ILE A O 1
ATOM 1005 N N . GLU A 1 127 ? -11.819 5.443 -1.964 1.00 82.44 127 GLU A N 1
ATOM 1006 C CA . GLU A 1 127 ? -11.966 6.796 -1.448 1.00 82.44 127 GLU A CA 1
ATOM 1007 C C . GLU A 1 127 ? -10.650 7.584 -1.559 1.00 82.44 127 GLU A C 1
ATOM 1009 O O . GLU A 1 127 ? -9.560 7.110 -1.220 1.00 82.44 127 GLU A O 1
ATOM 1014 N N . LEU A 1 128 ? -10.740 8.822 -2.052 1.00 77.31 128 LEU A N 1
ATOM 1015 C CA . LEU A 1 128 ? -9.585 9.687 -2.260 1.00 77.31 128 LEU A CA 1
ATOM 1016 C C . LEU A 1 128 ? -9.628 10.900 -1.340 1.00 77.31 128 LEU A C 1
ATOM 1018 O O . LEU A 1 128 ? -10.331 11.875 -1.595 1.00 77.31 128 LEU A O 1
ATOM 1022 N N . VAL A 1 129 ? -8.767 10.867 -0.331 1.00 75.69 129 VAL A N 1
ATOM 1023 C CA . VAL A 1 129 ? -8.522 11.988 0.579 1.00 75.69 129 VAL A CA 1
ATOM 1024 C C . VAL A 1 129 ? -7.331 12.822 0.094 1.00 75.69 129 VAL A C 1
ATOM 1026 O O . VAL A 1 129 ? -6.294 12.258 -0.268 1.00 75.69 129 VAL A O 1
ATOM 1029 N N . SER A 1 130 ? -7.442 14.154 0.104 1.00 69.19 130 SER A N 1
ATOM 1030 C CA . SER A 1 130 ? -6.351 15.087 -0.233 1.00 69.19 130 SER A CA 1
ATOM 1031 C C . SER A 1 130 ? -5.835 15.806 1.014 1.00 69.19 130 SER A C 1
ATOM 1033 O O . SER A 1 130 ? -6.631 16.296 1.811 1.00 69.19 130 SER A O 1
ATOM 1035 N N . THR A 1 131 ? -4.513 15.934 1.163 1.00 65.00 131 THR A N 1
ATOM 1036 C CA . THR A 1 131 ? -3.884 16.598 2.323 1.00 65.00 131 THR A CA 1
ATOM 1037 C C . THR A 1 131 ? -4.181 18.090 2.422 1.00 65.00 131 THR A C 1
ATOM 1039 O O . THR A 1 131 ? -3.933 18.682 3.459 1.00 65.00 131 THR A O 1
ATOM 1042 N N . GLY A 1 132 ? -4.683 18.717 1.354 1.00 57.69 132 GLY A N 1
ATOM 1043 C CA . GLY A 1 132 ? -5.134 20.110 1.406 1.00 57.69 132 GLY A CA 1
ATOM 1044 C C . GLY A 1 132 ? -6.512 20.297 2.051 1.00 57.69 132 GLY A C 1
ATOM 1045 O O . GLY A 1 132 ? -6.915 21.435 2.254 1.00 57.69 132 GLY A O 1
ATOM 1046 N N . ARG A 1 133 ? -7.253 19.211 2.326 1.00 54.00 133 ARG A N 1
ATOM 1047 C CA . ARG A 1 133 ? -8.630 19.254 2.853 1.00 54.00 133 ARG A CA 1
ATOM 1048 C C . ARG A 1 133 ? -8.779 18.792 4.302 1.00 54.00 133 ARG A C 1
ATOM 1050 O O . ARG A 1 133 ? -9.818 19.063 4.880 1.00 54.00 133 ARG A O 1
ATOM 1057 N N . LEU A 1 134 ? -7.785 18.107 4.862 1.00 55.44 134 LEU A N 1
ATOM 1058 C CA . LEU A 1 134 ? -7.804 17.623 6.243 1.00 55.44 134 LEU A CA 1
ATOM 1059 C C . LEU A 1 134 ? -6.457 17.901 6.897 1.00 55.44 134 LEU A C 1
ATOM 1061 O O . LEU A 1 134 ? -5.404 17.697 6.284 1.00 55.44 134 LEU A O 1
ATOM 1065 N N . THR A 1 135 ? -6.493 18.337 8.148 1.00 62.66 135 THR A N 1
ATOM 1066 C CA . THR A 1 135 ? -5.314 18.428 9.004 1.00 62.66 135 THR A CA 1
ATOM 1067 C C . THR A 1 135 ? -4.774 17.027 9.322 1.00 62.66 135 THR A C 1
ATOM 1069 O O . THR A 1 135 ? -5.493 16.027 9.280 1.00 62.66 135 THR A O 1
ATOM 1072 N N . GLU A 1 136 ? -3.482 16.930 9.656 1.00 63.03 136 GLU A N 1
ATOM 1073 C CA . GLU A 1 136 ? -2.830 15.660 10.034 1.00 63.03 136 GLU A CA 1
ATOM 1074 C C . GLU A 1 136 ? -3.561 14.959 11.196 1.00 63.03 136 GLU A C 1
ATOM 1076 O O . GLU A 1 136 ? -3.645 13.732 11.229 1.00 63.03 136 GLU A O 1
ATOM 1081 N N . HIS A 1 137 ? -4.139 15.746 12.109 1.00 64.12 137 HIS A N 1
ATOM 1082 C CA . HIS A 1 137 ? -4.913 15.269 13.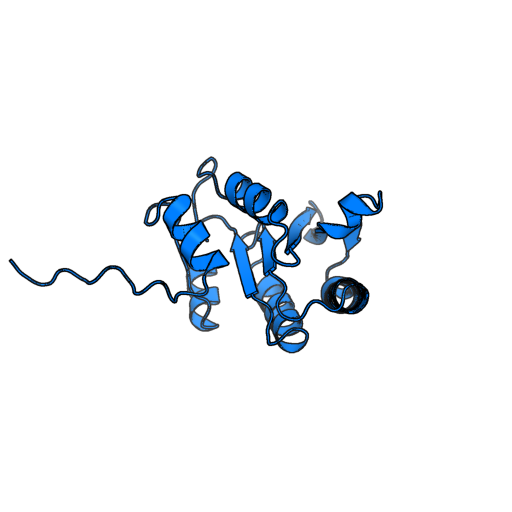251 1.00 64.12 137 HIS A CA 1
ATOM 1083 C C . HIS A 1 137 ? -6.240 14.615 12.837 1.00 64.12 137 HIS A C 1
ATOM 1085 O O . HIS A 1 137 ? -6.513 13.489 13.244 1.00 64.12 137 HIS A O 1
ATOM 1091 N N . GLU A 1 138 ? -7.038 15.279 11.996 1.00 65.00 138 GLU A N 1
ATOM 1092 C CA . GLU A 1 138 ? -8.327 14.754 11.509 1.00 65.00 138 GLU A CA 1
ATOM 1093 C C . GLU A 1 138 ? -8.144 13.468 10.703 1.00 65.00 138 GLU A C 1
ATOM 1095 O O . GLU A 1 138 ? -8.902 12.510 10.843 1.00 65.00 138 GLU A O 1
ATOM 1100 N N . LEU A 1 139 ? -7.083 13.414 9.897 1.00 64.50 139 LEU A N 1
ATOM 1101 C CA . LEU A 1 139 ? -6.784 12.228 9.112 1.00 64.50 139 LEU A CA 1
ATOM 1102 C C . LEU A 1 139 ? -6.348 11.051 9.990 1.00 64.50 139 LEU A C 1
ATOM 1104 O O . LEU A 1 139 ? -6.746 9.916 9.738 1.00 64.50 139 LEU A O 1
ATOM 1108 N N . LYS A 1 140 ? -5.550 11.311 11.031 1.00 67.31 140 LYS A N 1
ATOM 1109 C CA . LYS A 1 140 ? -5.178 10.287 12.008 1.00 67.31 140 LYS A CA 1
ATOM 1110 C C . LYS A 1 140 ? -6.410 9.764 12.750 1.00 67.31 140 LYS A C 1
ATOM 1112 O O . LYS A 1 140 ? -6.532 8.552 12.885 1.00 67.31 140 LYS A O 1
ATOM 1117 N N . ALA A 1 141 ? -7.318 10.644 13.171 1.00 65.31 141 ALA A N 1
ATOM 1118 C CA . ALA A 1 141 ? -8.554 10.255 13.845 1.00 65.31 141 ALA A CA 1
ATOM 1119 C C . ALA A 1 141 ? -9.416 9.350 12.952 1.00 65.31 141 ALA A C 1
ATOM 1121 O O . ALA A 1 141 ? -9.727 8.237 13.351 1.00 65.31 141 ALA A O 1
ATOM 1122 N N . SER A 1 142 ? -9.680 9.732 11.699 1.00 64.75 142 SER A N 1
ATOM 1123 C CA . SER A 1 142 ? -10.451 8.881 10.777 1.00 64.75 142 SER A CA 1
ATOM 1124 C C . SER A 1 142 ? -9.802 7.512 10.533 1.00 64.75 142 SER A C 1
ATOM 1126 O O . SER A 1 142 ? -10.468 6.478 10.586 1.00 64.75 142 SER A O 1
ATOM 1128 N N . ILE A 1 143 ? -8.484 7.492 10.318 1.00 66.25 143 ILE A N 1
ATOM 1129 C CA . ILE A 1 143 ? -7.733 6.266 10.035 1.00 66.25 143 ILE A CA 1
ATOM 1130 C C . ILE A 1 143 ? -7.655 5.333 11.260 1.00 66.25 143 ILE A C 1
ATOM 1132 O O . ILE A 1 143 ? -7.550 4.119 11.080 1.00 66.25 143 ILE A O 1
ATOM 1136 N N . LEU A 1 144 ? -7.647 5.870 12.484 1.00 64.31 144 LEU A N 1
ATOM 1137 C CA . LEU A 1 144 ? -7.538 5.085 13.722 1.00 64.31 144 LEU A CA 1
ATOM 1138 C C . LEU A 1 144 ? 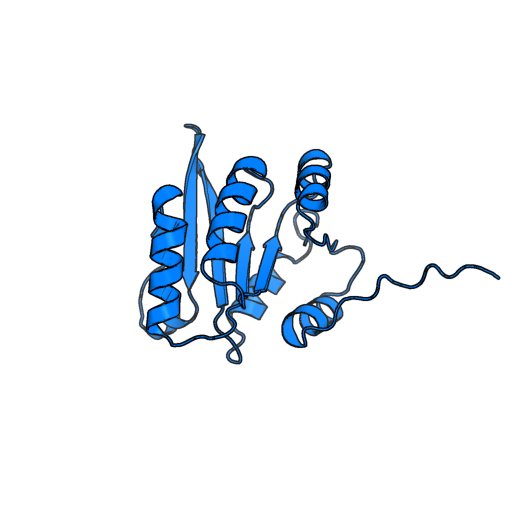-8.893 4.718 14.330 1.00 64.31 144 LEU A C 1
ATOM 1140 O O . LEU A 1 144 ? -9.023 3.642 14.904 1.00 64.31 144 LEU A O 1
ATOM 1144 N N . GLU A 1 145 ? -9.895 5.579 14.191 1.00 61.28 145 GLU A N 1
ATOM 1145 C CA . GLU A 1 145 ? -11.220 5.403 14.794 1.00 61.28 145 GLU A CA 1
ATOM 1146 C C . GLU A 1 145 ? -12.212 4.718 13.843 1.00 61.28 145 GLU A C 1
ATOM 1148 O O . GLU A 1 145 ? -13.316 4.372 14.254 1.00 61.28 145 GLU A O 1
ATOM 1153 N N . GLY A 1 146 ? -11.836 4.495 12.575 1.00 48.97 146 GLY A N 1
ATOM 1154 C CA . GLY A 1 146 ? -12.684 3.827 11.582 1.00 48.97 146 GLY A CA 1
ATOM 1155 C C . GLY A 1 146 ? -13.933 4.628 11.203 1.00 48.97 146 GLY A C 1
ATOM 1156 O O . GLY A 1 146 ? -14.862 4.074 10.618 1.00 48.97 146 GLY A O 1
ATOM 1157 N N . GLN A 1 147 ? -13.975 5.919 11.542 1.00 43.47 147 GLN A N 1
ATOM 1158 C CA . GLN A 1 147 ? -15.064 6.801 11.152 1.00 43.47 147 GLN A CA 1
ATOM 1159 C C . GLN A 1 147 ? -14.941 7.108 9.657 1.00 43.47 147 GLN A C 1
ATOM 1161 O O . GLN A 1 147 ? -13.924 7.654 9.210 1.00 43.47 147 GLN A O 1
ATOM 1166 N N . ASN A 1 148 ? -15.982 6.741 8.897 1.00 40.41 148 ASN A N 1
ATOM 1167 C CA . ASN A 1 148 ? -16.216 7.283 7.561 1.00 40.41 148 ASN A CA 1
ATOM 1168 C C . ASN A 1 148 ? -16.090 8.801 7.672 1.00 40.41 148 ASN A C 1
ATOM 1170 O O . ASN A 1 148 ? -16.779 9.420 8.483 1.00 40.41 148 ASN A O 1
ATOM 1174 N N . ILE A 1 149 ? -15.179 9.383 6.897 1.00 45.88 149 ILE A N 1
ATOM 1175 C CA . ILE A 1 149 ? -15.093 10.831 6.787 1.00 45.88 149 ILE A CA 1
ATOM 1176 C C . ILE A 1 149 ? -16.323 11.223 5.989 1.00 45.88 149 ILE A C 1
ATOM 1178 O O . ILE A 1 149 ? -16.311 11.174 4.758 1.00 45.88 149 ILE A O 1
ATOM 1182 N N . ASP A 1 150 ? -17.402 11.563 6.688 1.00 41.41 150 ASP A N 1
ATOM 1183 C CA . ASP A 1 150 ? -18.486 12.282 6.051 1.00 41.41 150 ASP A CA 1
ATOM 1184 C C . ASP A 1 150 ? -17.846 13.489 5.367 1.00 41.41 150 ASP A C 1
ATOM 1186 O O . ASP A 1 150 ? -17.090 14.264 5.969 1.00 41.41 150 ASP A O 1
ATOM 1190 N N . GLN A 1 151 ? -18.044 13.553 4.047 1.00 37.06 151 GLN A N 1
ATOM 1191 C CA . GLN A 1 151 ? -17.626 14.691 3.245 1.00 37.06 151 GLN A CA 1
ATOM 1192 C C . GLN A 1 151 ? -18.045 15.952 3.996 1.00 37.06 151 GLN A C 1
ATOM 1194 O O . GLN A 1 151 ? -19.164 15.971 4.507 1.00 37.06 151 GLN A O 1
ATOM 1199 N N . PRO A 1 152 ? -17.197 16.996 4.067 1.00 40.41 152 PRO A N 1
ATOM 1200 C CA . PRO A 1 152 ? -17.641 18.243 4.659 1.00 40.41 152 PRO A CA 1
ATOM 1201 C C . PRO A 1 152 ? -18.919 18.628 3.932 1.00 40.41 152 PRO A C 1
ATOM 1203 O O . PRO A 1 152 ? -18.903 18.734 2.698 1.00 40.41 152 PRO A O 1
ATOM 1206 N N . ASP A 1 153 ? -20.004 18.737 4.703 1.00 39.75 153 ASP A N 1
ATOM 1207 C CA . ASP A 1 153 ? -21.294 19.177 4.216 1.00 39.75 153 ASP A CA 1
ATOM 1208 C C . ASP A 1 153 ? -21.032 20.331 3.258 1.00 39.75 153 ASP A C 1
ATOM 1210 O O . ASP A 1 153 ? -20.394 21.336 3.598 1.00 39.75 153 ASP A O 1
ATOM 1214 N N . LEU A 1 154 ? -21.474 20.145 2.015 1.00 38.25 154 LEU A N 1
ATOM 1215 C CA . LEU A 1 154 ? -21.766 21.266 1.152 1.00 38.25 154 LEU A CA 1
ATOM 1216 C C . LEU A 1 154 ? -22.696 22.150 1.977 1.00 38.25 154 LEU A C 1
ATOM 1218 O O . LEU A 1 154 ? -23.885 21.864 2.079 1.00 38.25 154 LEU A O 1
ATOM 1222 N N . LEU A 1 155 ? -22.140 23.197 2.588 1.00 36.88 155 LEU A N 1
ATOM 1223 C CA . LEU A 1 155 ? -22.896 24.317 3.113 1.00 36.88 155 LEU A CA 1
ATOM 1224 C C . LEU A 1 155 ? -23.586 24.968 1.913 1.00 36.88 155 LEU A C 1
ATOM 1226 O O . LEU A 1 155 ? -23.108 25.920 1.300 1.00 36.88 155 LEU A O 1
ATOM 1230 N N . SER A 1 156 ? -24.709 24.373 1.535 1.00 40.19 156 SER A N 1
ATOM 1231 C CA . SER A 1 156 ? -25.785 25.007 0.816 1.00 40.19 156 SER A CA 1
ATOM 1232 C C . SER A 1 156 ? -26.381 26.077 1.725 1.00 40.19 156 SER A C 1
ATOM 1234 O O . SER A 1 156 ? -26.970 25.746 2.748 1.00 40.19 156 SER A O 1
ATOM 1236 N N . GLY A 1 157 ? -26.253 27.334 1.302 1.00 38.56 157 GLY A N 1
ATOM 1237 C CA . GLY A 1 157 ? -27.163 28.425 1.655 1.00 38.56 157 GLY A CA 1
ATOM 1238 C C . GLY A 1 157 ? -26.940 29.095 3.012 1.00 38.56 157 GLY A C 1
ATOM 1239 O O . GLY A 1 157 ? -27.452 28.633 4.027 1.00 38.56 157 GLY A O 1
ATOM 1240 N N . CYS A 1 158 ? -26.248 30.235 3.003 1.00 35.81 158 CYS A N 1
ATOM 1241 C CA . CYS A 1 158 ? -26.840 31.580 3.115 1.00 35.81 158 CYS A CA 1
ATOM 1242 C C . CYS A 1 158 ? -25.739 32.639 2.975 1.00 35.81 158 CYS A C 1
ATOM 1244 O O . CYS A 1 158 ? -24.676 32.472 3.611 1.00 35.81 158 CYS A O 1
#

Organism: Escherichia coli (NCBI:txid562)

Sequence (158 aa):
MLGEAGSGKTRLAQQLQKDKHRRVITLSLVVSWQGKAAWIVTDDNAAEQGCRDSAWTRDEMAGQLLHALHRTDSRCPLIIIENAHLNHRRILDDLQRAISLIPDGQFLLIGRPDRKVERDFKKQGIELVSTGRLTEHELKASILEGQNIDQPDLLSGC

Radius of gyration: 15.96 Å; chains: 1; bounding box: 43×46×36 Å